Protein AF-A0A9C9U2C5-F1 (afdb_monomer)

Nearest PDB structures (foldseek):
  4v7h-assembly1_AC  TM=5.429E-01  e=2.931E-01  Thermomyces lanuginosus
  1ib8-assembly1_A  TM=3.829E-01  e=1.844E-01  Streptococcus pneumoniae
  5hok-assembly1_D-2  TM=5.158E-01  e=2.132E+00  Magnetospira sp. QH-2
  8hl5-assembly1_AS3P  TM=4.478E-01  e=1.532E+00  Sulfolobus acidocaldarius DSM 639
  7ae2-assembly1_B-2  TM=4.336E-01  e=1.342E+00  Aphanizomenon flos-aquae 2012/KM1/D3

Secondary structure (DSSP, 8-state):
---BPP--SS--HHHHHHHHHHHHHHHHHS---EEEEEEEGGGTEEEEEEE-THHHHH-HHHHHHHHHHHHHT--TTS-B--GGGEEEE-TT-TTGGG-

Sequence (99 aa):
MAKEIYVEKFLSDDMIVAGKQLMKRLEAIMPVTGSFWLYTSEAEAWRLYVVTPRVLSDGIRKVYDTILNALETSPQHEYILPLVCVYPTDDNNHYVSLL

Radius of gyration: 13.1 Å; Cα contacts (8 Å, |Δi|>4): 137; chains: 1; bounding box: 28×32×32 Å

pLDDT: mean 86.09, std 14.25, range [43.97, 97.94]

Foldseek 3Di:
DADADDFDLDCDPLNVQQLVLLVVLCVVPFDFPDWDWDQDVVVNGIAIETEHQCCVVVNPVVVLVVSVVSQVPDPPPGHRDDSVRYHYDYCPDPVNVVD

Structure (mmCIF, N/CA/C/O backbone):
data_AF-A0A9C9U2C5-F1
#
_entry.id   AF-A0A9C9U2C5-F1
#
loop_
_atom_site.group_PDB
_atom_site.id
_atom_site.type_symbol
_atom_site.label_atom_id
_atom_site.label_alt_id
_atom_site.label_comp_id
_atom_site.label_asym_id
_atom_site.label_entity_id
_atom_site.label_seq_id
_atom_site.pdbx_PDB_ins_code
_atom_site.Cartn_x
_atom_site.Cartn_y
_atom_site.Cartn_z
_atom_site.occupancy
_atom_site.B_iso_or_equiv
_atom_site.auth_seq_id
_atom_site.auth_comp_id
_atom_site.auth_asym_id
_atom_site.auth_atom_id
_atom_site.pdbx_PDB_model_num
ATOM 1 N N . MET A 1 1 ? 5.495 14.905 -19.680 1.00 44.09 1 MET A N 1
ATOM 2 C CA . MET A 1 1 ? 5.004 13.543 -19.981 1.00 44.09 1 MET A CA 1
ATOM 3 C C . MET A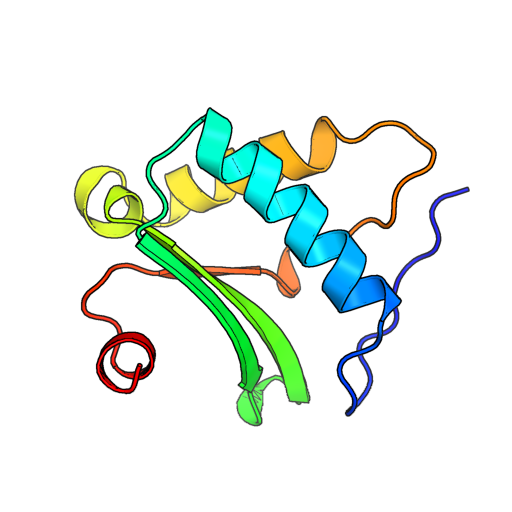 1 1 ? 5.421 12.670 -18.815 1.00 44.09 1 MET A C 1
ATOM 5 O O . MET A 1 1 ? 6.605 12.668 -18.502 1.00 44.09 1 MET A O 1
ATOM 9 N N . ALA A 1 2 ? 4.472 12.045 -18.119 1.00 43.97 2 ALA A N 1
ATOM 10 C CA . ALA A 1 2 ? 4.794 11.161 -17.003 1.00 43.97 2 ALA A CA 1
ATOM 11 C C . ALA A 1 2 ? 5.488 9.900 -17.533 1.00 43.97 2 ALA A C 1
ATOM 13 O O . ALA A 1 2 ? 5.098 9.371 -18.573 1.00 43.97 2 ALA A O 1
ATOM 14 N N . LYS A 1 3 ? 6.542 9.457 -16.848 1.00 49.22 3 LYS A N 1
ATOM 15 C CA . LYS A 1 3 ? 7.275 8.242 -17.199 1.00 49.22 3 LYS A CA 1
ATOM 16 C C . LYS A 1 3 ? 6.599 7.080 -16.469 1.00 49.22 3 LYS A C 1
ATOM 18 O O . LYS A 1 3 ? 6.681 7.009 -15.246 1.00 49.22 3 LYS A O 1
ATOM 23 N N . GLU A 1 4 ? 5.877 6.232 -17.199 1.00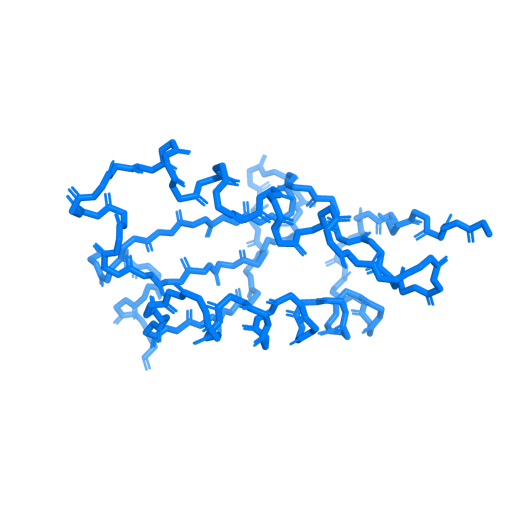 47.91 4 GLU A N 1
ATOM 24 C CA . GLU A 1 4 ? 5.319 4.996 -16.640 1.00 47.91 4 GLU A CA 1
ATOM 25 C C . GLU A 1 4 ? 6.463 4.080 -16.197 1.00 47.91 4 GLU A C 1
ATOM 27 O O . GLU A 1 4 ? 7.378 3.789 -16.971 1.00 47.91 4 GLU A O 1
ATOM 32 N N . ILE A 1 5 ? 6.428 3.650 -14.936 1.00 57.00 5 ILE A N 1
ATOM 33 C CA . ILE A 1 5 ? 7.410 2.714 -14.397 1.00 57.00 5 ILE A CA 1
ATOM 34 C C . ILE A 1 5 ? 6.954 1.292 -14.739 1.00 57.00 5 ILE A C 1
ATOM 36 O O . ILE A 1 5 ? 5.907 0.844 -14.272 1.00 57.00 5 ILE A O 1
ATOM 40 N N . TYR A 1 6 ? 7.756 0.581 -15.534 1.00 52.75 6 TYR A N 1
ATOM 41 C CA . TYR A 1 6 ? 7.596 -0.856 -15.754 1.00 52.75 6 TYR A CA 1
ATOM 42 C C . TYR A 1 6 ? 7.975 -1.619 -14.483 1.00 52.75 6 TYR A C 1
ATOM 44 O O . TYR A 1 6 ? 9.039 -1.401 -13.904 1.00 52.75 6 TYR A O 1
ATOM 52 N N . VAL A 1 7 ? 7.096 -2.519 -14.049 1.00 51.00 7 VAL A N 1
ATOM 53 C CA . VAL A 1 7 ? 7.360 -3.405 -12.915 1.00 51.00 7 VAL A CA 1
ATOM 54 C C . VAL A 1 7 ? 8.271 -4.537 -13.398 1.00 51.00 7 VAL A C 1
ATOM 56 O O . VAL A 1 7 ? 7.837 -5.416 -14.137 1.00 51.00 7 VAL A O 1
ATOM 59 N N . GLU A 1 8 ? 9.546 -4.492 -13.013 1.00 59.41 8 GLU A N 1
ATOM 60 C CA . GLU A 1 8 ? 10.539 -5.543 -13.276 1.00 59.41 8 GLU A CA 1
ATOM 61 C C . GLU A 1 8 ? 10.745 -6.437 -12.034 1.00 59.41 8 GLU A C 1
ATOM 63 O O . GLU A 1 8 ? 10.255 -6.146 -10.941 1.00 59.41 8 GLU A O 1
ATOM 68 N N . LYS A 1 9 ? 11.532 -7.521 -12.160 1.00 64.06 9 LYS A N 1
ATOM 69 C CA . LYS A 1 9 ? 11.965 -8.350 -11.008 1.00 64.06 9 LYS A CA 1
ATOM 70 C C . LYS A 1 9 ? 12.747 -7.558 -9.950 1.00 64.06 9 LYS A C 1
ATOM 72 O O . LYS A 1 9 ? 12.889 -8.019 -8.818 1.00 64.06 9 LYS A O 1
ATOM 77 N N . PHE A 1 10 ? 13.258 -6.383 -10.300 1.00 77.31 10 PHE A N 1
ATOM 78 C CA . PHE A 1 10 ? 14.089 -5.553 -9.440 1.00 77.31 10 PHE A CA 1
ATOM 79 C C . PHE A 1 10 ? 13.339 -4.290 -9.026 1.00 77.31 10 PHE A C 1
ATOM 81 O O . PHE A 1 10 ? 12.657 -3.662 -9.832 1.00 77.31 10 PHE A O 1
ATOM 88 N N . LEU A 1 11 ? 13.484 -3.918 -7.756 1.00 87.25 11 LEU A N 1
ATOM 89 C CA . LEU A 1 11 ? 12.973 -2.658 -7.240 1.00 87.25 11 LEU A CA 1
ATOM 90 C C . LEU A 1 11 ? 13.883 -1.530 -7.738 1.00 87.25 11 LEU A C 1
ATOM 92 O O . LEU A 1 11 ? 15.040 -1.456 -7.327 1.00 87.25 11 LEU A O 1
ATOM 96 N N . SER A 1 12 ? 13.381 -0.682 -8.634 1.00 87.88 12 SER A N 1
ATOM 97 C CA . SER A 1 12 ? 14.182 0.398 -9.217 1.00 87.88 12 SER A CA 1
ATOM 98 C C . SER A 1 12 ? 14.282 1.619 -8.298 1.00 87.88 12 SER A C 1
ATOM 100 O O . SER A 1 12 ? 13.411 1.867 -7.458 1.00 87.88 12 SER A O 1
ATOM 102 N N . ASP A 1 13 ? 15.322 2.431 -8.494 1.00 89.25 13 ASP A N 1
ATOM 103 C CA . ASP A 1 13 ? 15.490 3.695 -7.765 1.00 89.25 13 ASP A CA 1
ATOM 104 C C . ASP A 1 13 ? 14.307 4.649 -7.993 1.00 89.25 13 ASP A C 1
ATOM 106 O O . ASP A 1 13 ? 13.840 5.287 -7.049 1.00 89.25 13 ASP A O 1
ATOM 110 N N . ASP A 1 14 ? 13.762 4.683 -9.216 1.00 87.81 14 ASP A N 1
ATOM 111 C CA . ASP A 1 14 ? 12.570 5.467 -9.560 1.00 87.81 14 ASP A CA 1
ATOM 112 C C . ASP A 1 14 ? 11.359 5.039 -8.700 1.00 87.81 14 ASP A C 1
ATOM 114 O O . ASP A 1 14 ? 10.634 5.894 -8.186 1.00 87.81 14 ASP A O 1
ATOM 118 N N . MET A 1 15 ? 11.166 3.730 -8.461 1.00 89.25 15 MET A N 1
ATOM 119 C CA . MET A 1 15 ? 10.113 3.224 -7.564 1.00 89.25 15 MET A CA 1
ATOM 120 C C . MET A 1 15 ? 10.353 3.645 -6.117 1.00 89.25 15 MET A C 1
ATOM 122 O O . MET A 1 15 ? 9.423 4.077 -5.437 1.00 89.25 15 MET A O 1
ATOM 126 N N . ILE A 1 16 ? 11.596 3.552 -5.639 1.00 91.56 16 ILE A N 1
ATOM 127 C CA . ILE A 1 16 ? 11.956 3.946 -4.271 1.00 91.56 16 ILE A CA 1
ATOM 128 C C . ILE A 1 16 ? 11.694 5.442 -4.059 1.00 91.56 16 ILE A C 1
ATOM 130 O O . ILE A 1 16 ? 11.148 5.829 -3.022 1.00 91.56 16 ILE A O 1
ATOM 134 N N . VAL A 1 17 ? 12.057 6.285 -5.028 1.00 92.12 17 VAL A N 1
ATOM 135 C CA . VAL A 1 17 ? 11.809 7.732 -4.990 1.00 92.12 17 VAL A CA 1
ATOM 136 C C . VAL A 1 17 ? 10.308 8.026 -5.004 1.00 92.12 17 VAL A C 1
ATOM 138 O O . VAL A 1 17 ? 9.836 8.736 -4.113 1.00 92.12 17 VAL A O 1
ATOM 141 N N . ALA A 1 18 ? 9.553 7.422 -5.928 1.00 90.25 18 ALA A N 1
ATOM 142 C CA . ALA A 1 18 ? 8.102 7.592 -6.020 1.00 90.25 18 ALA A CA 1
ATOM 143 C C . ALA A 1 18 ? 7.387 7.153 -4.730 1.00 90.25 18 ALA A C 1
ATOM 145 O O . ALA A 1 18 ? 6.529 7.864 -4.205 1.00 90.25 18 ALA A O 1
ATOM 146 N N . GLY A 1 19 ? 7.790 6.011 -4.163 1.00 93.25 19 GLY A N 1
ATOM 147 C CA . GLY A 1 19 ? 7.269 5.511 -2.894 1.00 93.25 19 GLY A CA 1
ATOM 148 C C . GLY A 1 19 ? 7.534 6.477 -1.740 1.00 93.25 19 GLY A C 1
ATOM 149 O O . GLY A 1 19 ? 6.613 6.811 -1.000 1.00 93.25 19 GLY A O 1
ATOM 150 N N . LYS A 1 20 ? 8.758 7.011 -1.618 1.00 93.50 20 LYS A N 1
ATOM 151 C CA . LYS A 1 20 ? 9.094 8.020 -0.592 1.00 93.50 20 LYS A CA 1
ATOM 152 C C . LYS A 1 20 ? 8.257 9.293 -0.726 1.00 93.50 20 LYS A C 1
ATOM 154 O O . LYS A 1 20 ? 7.869 9.877 0.283 1.00 93.50 20 LYS A O 1
ATOM 159 N N . GLN A 1 21 ? 7.997 9.741 -1.952 1.00 92.38 21 GLN A N 1
ATOM 160 C CA . GLN A 1 21 ? 7.179 10.927 -2.215 1.00 92.38 21 GLN A CA 1
ATOM 161 C C . GLN A 1 21 ? 5.717 10.698 -1.827 1.00 92.38 21 GLN 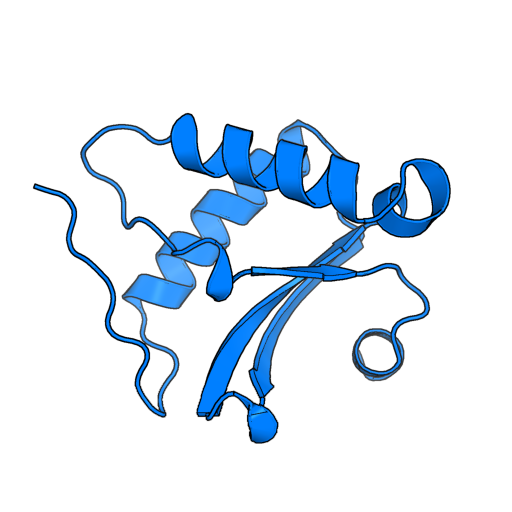A C 1
ATOM 163 O O . GLN A 1 21 ? 5.137 11.533 -1.131 1.00 92.38 21 GLN A O 1
ATOM 168 N N . LEU A 1 22 ? 5.149 9.547 -2.202 1.00 93.44 22 LEU A N 1
ATOM 169 C CA . LEU A 1 22 ? 3.810 9.145 -1.779 1.00 93.44 22 LEU A CA 1
ATOM 170 C C . LEU A 1 22 ? 3.713 9.070 -0.249 1.00 93.44 22 LEU A C 1
ATOM 172 O O . LEU A 1 22 ? 2.806 9.666 0.327 1.00 93.44 22 LEU A O 1
ATOM 176 N N . MET A 1 23 ? 4.667 8.409 0.416 1.00 95.44 23 MET A N 1
ATOM 177 C CA . MET A 1 23 ? 4.651 8.254 1.874 1.00 95.44 23 MET A CA 1
ATOM 178 C C . MET A 1 23 ? 4.631 9.593 2.607 1.00 95.44 23 MET A C 1
ATOM 180 O O . MET A 1 23 ? 3.786 9.783 3.475 1.00 95.44 23 MET A O 1
ATOM 184 N N . LYS A 1 24 ? 5.450 10.567 2.184 1.00 94.12 24 LYS A N 1
ATOM 185 C CA . LYS A 1 24 ? 5.436 11.920 2.767 1.00 94.12 24 LYS A CA 1
ATOM 186 C C . LYS A 1 24 ? 4.063 12.592 2.704 1.00 94.12 24 LYS A C 1
ATOM 188 O O . LYS A 1 24 ? 3.707 13.345 3.605 1.00 94.12 24 LYS A O 1
ATOM 193 N N . ARG A 1 25 ? 3.294 12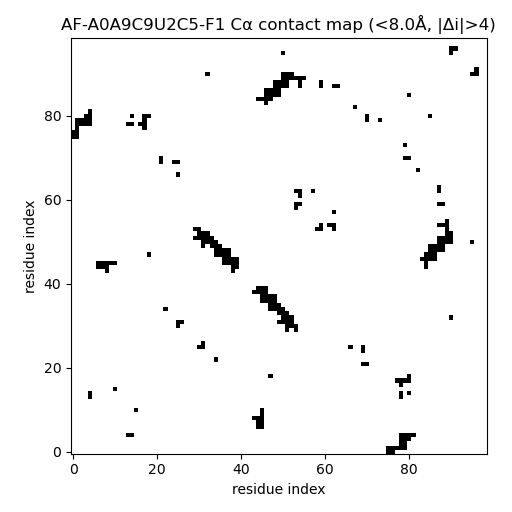.360 1.635 1.00 93.12 25 ARG A N 1
ATOM 194 C CA . ARG A 1 25 ? 1.935 12.911 1.503 1.00 93.12 25 ARG A CA 1
ATOM 195 C C . ARG A 1 25 ? 0.950 12.181 2.393 1.00 93.12 25 ARG A C 1
ATOM 197 O O . ARG A 1 25 ? 0.132 12.826 3.036 1.00 93.12 25 ARG A O 1
ATOM 204 N N . LEU A 1 26 ? 1.034 10.854 2.424 1.00 95.38 26 LEU A N 1
ATOM 205 C CA . LEU A 1 26 ? 0.157 10.022 3.239 1.00 95.38 26 LEU A CA 1
ATOM 206 C C . LEU A 1 26 ? 0.342 10.311 4.730 1.00 95.38 26 LEU A C 1
ATOM 208 O O . LEU A 1 26 ? -0.645 10.532 5.422 1.00 95.38 26 LEU A O 1
ATOM 212 N N . GLU A 1 27 ? 1.585 10.414 5.198 1.00 96.38 27 GLU A N 1
ATOM 213 C CA . GLU A 1 27 ? 1.924 10.759 6.586 1.00 96.38 27 GLU A CA 1
ATOM 214 C C . GLU A 1 27 ? 1.382 12.134 7.011 1.00 96.38 27 GLU A C 1
ATOM 216 O O . GLU A 1 27 ? 1.094 12.350 8.187 1.00 96.38 27 GLU A O 1
ATOM 221 N N . ALA A 1 28 ? 1.195 13.062 6.067 1.00 95.81 28 ALA A N 1
ATOM 222 C CA . ALA A 1 28 ? 0.624 14.377 6.347 1.00 95.81 28 ALA A CA 1
ATOM 223 C C . ALA A 1 28 ? -0.908 14.361 6.527 1.00 95.81 28 ALA A C 1
ATOM 225 O O . ALA A 1 28 ? -1.458 15.304 7.095 1.00 95.81 28 ALA A O 1
ATOM 226 N N . ILE A 1 29 ? -1.606 13.328 6.038 1.00 95.75 29 ILE A N 1
ATOM 227 C CA . ILE A 1 29 ? -3.081 13.281 5.997 1.00 95.75 29 ILE A CA 1
ATOM 228 C C . ILE A 1 29 ? -3.685 12.106 6.774 1.00 95.75 29 ILE A C 1
ATOM 230 O O . ILE A 1 29 ? -4.871 12.130 7.110 1.00 95.75 29 ILE A O 1
ATOM 234 N N . MET A 1 30 ? -2.900 11.075 7.080 1.00 95.94 30 MET A N 1
ATOM 235 C CA . MET A 1 30 ? -3.344 9.919 7.849 1.00 95.94 30 MET A CA 1
ATOM 236 C C . MET A 1 30 ? -2.194 9.302 8.657 1.00 95.94 30 MET A C 1
ATOM 238 O O . MET A 1 30 ? -1.039 9.390 8.247 1.00 95.94 30 MET A O 1
ATOM 242 N N . PRO A 1 31 ? -2.485 8.653 9.801 1.00 97.06 31 PRO A N 1
ATOM 243 C CA . PRO A 1 31 ? -1.459 7.951 10.557 1.00 97.06 31 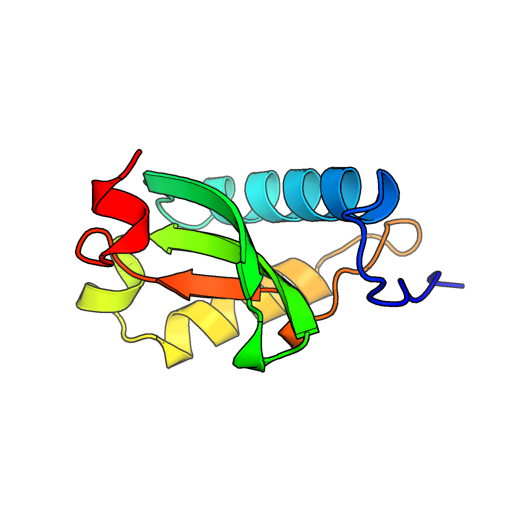PRO A CA 1
ATOM 244 C C . PRO A 1 31 ? -0.917 6.783 9.734 1.00 97.06 31 PRO A C 1
ATOM 246 O O . PRO A 1 31 ? -1.683 5.939 9.272 1.00 97.06 31 PRO A O 1
ATOM 249 N N . VAL A 1 32 ? 0.399 6.724 9.591 1.00 97.19 32 VAL A N 1
ATOM 250 C CA . VAL A 1 32 ? 1.127 5.596 9.011 1.00 97.19 32 VAL A CA 1
ATOM 251 C C . VAL A 1 32 ? 2.039 5.050 10.101 1.00 97.19 32 VAL A C 1
ATOM 253 O O . VAL A 1 32 ? 2.769 5.808 10.734 1.00 97.19 32 VAL A O 1
ATOM 256 N N . THR A 1 33 ? 1.983 3.746 10.333 1.00 96.00 33 THR A N 1
ATOM 257 C CA . THR A 1 33 ? 2.791 3.052 11.347 1.00 96.00 33 THR A CA 1
ATOM 258 C C . THR A 1 33 ? 4.021 2.381 10.746 1.00 96.00 33 THR A C 1
ATOM 260 O O . THR A 1 33 ? 4.997 2.139 11.450 1.00 96.00 33 THR A O 1
ATOM 263 N N . GLY A 1 34 ? 4.019 2.142 9.435 1.00 95.12 34 GLY A N 1
ATOM 264 C CA . GLY A 1 34 ? 5.163 1.612 8.709 1.00 95.12 34 GLY A CA 1
ATOM 265 C C . GLY A 1 34 ? 4.958 1.634 7.200 1.00 95.12 34 GLY A C 1
ATOM 266 O O . GLY A 1 34 ? 3.841 1.757 6.696 1.00 95.12 34 GLY A O 1
ATOM 267 N N . SER A 1 35 ? 6.056 1.501 6.461 1.00 96.31 35 SER A N 1
ATOM 268 C CA . SER A 1 35 ? 6.013 1.234 5.026 1.00 96.31 35 SER A CA 1
ATOM 269 C C . SER A 1 35 ? 7.241 0.455 4.581 1.00 96.31 35 SER A C 1
ATOM 271 O O . SER A 1 35 ? 8.335 0.643 5.115 1.00 96.31 35 SER A O 1
ATOM 273 N N . PHE A 1 36 ? 7.059 -0.441 3.617 1.00 95.56 36 PHE A N 1
ATOM 274 C CA . PHE A 1 36 ? 8.144 -1.252 3.073 1.00 95.56 36 PHE A CA 1
ATOM 275 C C . PHE A 1 36 ? 7.794 -1.764 1.680 1.00 95.56 36 PHE A C 1
ATOM 277 O O . PHE A 1 36 ? 6.628 -1.911 1.322 1.00 95.56 36 PHE A O 1
ATOM 284 N N . TRP A 1 37 ? 8.822 -2.050 0.889 1.00 95.06 37 TRP A N 1
ATOM 285 C CA . TRP A 1 37 ? 8.663 -2.739 -0.384 1.00 95.06 37 TRP A CA 1
ATOM 286 C C . TRP A 1 37 ? 8.753 -4.244 -0.169 1.00 95.06 37 TRP A C 1
ATOM 288 O O . TRP A 1 37 ? 9.684 -4.721 0.476 1.00 95.06 37 TRP A O 1
ATOM 298 N N . LEU A 1 38 ? 7.815 -4.990 -0.743 1.00 92.94 38 LEU A N 1
ATOM 299 C CA . LEU A 1 38 ? 7.821 -6.447 -0.724 1.00 92.94 38 LEU A CA 1
ATOM 300 C C . LEU A 1 38 ? 7.609 -6.984 -2.136 1.00 92.94 38 LEU A C 1
ATOM 302 O O . LEU A 1 38 ? 6.678 -6.578 -2.836 1.00 92.94 38 LEU A O 1
ATOM 306 N N . TYR A 1 39 ? 8.473 -7.910 -2.546 1.00 90.94 39 TYR A N 1
ATOM 307 C CA . TYR A 1 39 ? 8.266 -8.673 -3.766 1.00 90.94 39 TYR A CA 1
ATOM 308 C C . TYR A 1 39 ? 7.260 -9.787 -3.492 1.00 90.94 39 TYR A C 1
ATOM 310 O O . TYR A 1 39 ? 7.489 -10.644 -2.638 1.00 90.94 39 TYR A O 1
ATOM 318 N N . THR A 1 40 ? 6.150 -9.777 -4.222 1.00 84.12 40 THR A N 1
ATOM 319 C CA . THR A 1 40 ? 5.112 -10.806 -4.115 1.00 84.12 40 THR A CA 1
ATOM 320 C C . THR A 1 40 ? 5.211 -11.734 -5.319 1.00 84.12 40 THR A C 1
ATOM 322 O O . THR A 1 40 ? 5.012 -11.301 -6.453 1.00 84.12 40 THR A O 1
ATOM 325 N N . SER A 1 41 ? 5.541 -13.009 -5.086 1.00 82.75 41 SER A N 1
ATOM 326 C CA . SER A 1 41 ? 5.714 -13.998 -6.161 1.00 82.75 41 SER A CA 1
ATOM 327 C C . SER A 1 41 ? 4.417 -14.264 -6.922 1.00 82.75 41 SER A C 1
ATOM 329 O O . SER A 1 41 ? 4.456 -14.478 -8.125 1.00 82.75 41 SER A O 1
ATOM 331 N N . GLU A 1 42 ? 3.269 -14.190 -6.247 1.00 82.00 42 GLU A N 1
ATOM 332 C CA . GLU A 1 42 ? 1.942 -14.375 -6.851 1.00 82.00 42 GLU A CA 1
ATOM 333 C C . GLU A 1 42 ? 1.621 -13.325 -7.920 1.00 82.00 42 GLU A C 1
ATOM 335 O O . GLU A 1 42 ? 0.966 -13.633 -8.912 1.00 82.00 42 GLU A O 1
ATOM 340 N N . ALA A 1 43 ? 2.079 -12.085 -7.725 1.00 80.06 43 ALA A N 1
ATOM 341 C CA . ALA A 1 43 ? 1.876 -10.993 -8.674 1.00 80.06 43 ALA A CA 1
ATOM 342 C C . ALA A 1 43 ? 3.113 -10.721 -9.545 1.00 80.06 43 ALA A C 1
ATOM 344 O O . ALA A 1 43 ? 3.091 -9.785 -10.339 1.00 80.06 43 ALA A O 1
ATOM 345 N N . GLU A 1 44 ? 4.192 -11.484 -9.338 1.00 85.44 44 GLU A N 1
ATOM 346 C CA . GLU A 1 44 ? 5.530 -11.264 -9.899 1.00 85.44 44 GLU A CA 1
ATOM 347 C C . GLU A 1 44 ? 6.009 -9.801 -9.819 1.00 85.44 44 GLU A C 1
ATOM 349 O O . GLU A 1 44 ? 6.756 -9.323 -10.671 1.00 85.44 44 GLU A O 1
ATOM 354 N N . ALA A 1 45 ? 5.596 -9.088 -8.768 1.00 86.69 45 ALA A N 1
ATOM 355 C CA . ALA A 1 45 ? 5.691 -7.636 -8.688 1.00 86.69 45 ALA A CA 1
ATOM 356 C C . ALA A 1 45 ? 6.117 -7.149 -7.301 1.00 86.69 45 ALA A C 1
ATOM 358 O O . ALA A 1 45 ? 5.720 -7.701 -6.267 1.00 86.69 45 ALA A O 1
ATOM 359 N N . TRP A 1 46 ? 6.872 -6.049 -7.294 1.00 92.00 46 TRP A N 1
ATOM 360 C CA . TRP A 1 46 ? 7.145 -5.254 -6.100 1.00 92.00 46 TRP A CA 1
ATOM 361 C C . TRP A 1 46 ? 5.929 -4.409 -5.724 1.00 92.00 46 TRP A C 1
ATOM 363 O O . TRP A 1 46 ? 5.391 -3.674 -6.554 1.00 92.00 46 TRP A O 1
ATOM 373 N N . ARG A 1 47 ? 5.525 -4.482 -4.454 1.00 93.25 47 ARG A N 1
ATOM 374 C CA . ARG A 1 47 ? 4.453 -3.663 -3.884 1.00 93.25 47 ARG A CA 1
ATOM 375 C C . ARG A 1 47 ? 4.953 -2.863 -2.694 1.00 93.25 47 ARG A C 1
ATOM 377 O O . ARG A 1 47 ? 5.675 -3.386 -1.849 1.00 93.25 47 ARG A O 1
ATOM 384 N N . LEU A 1 48 ? 4.540 -1.606 -2.628 1.00 95.50 48 LEU A N 1
ATOM 385 C CA . LEU A 1 48 ? 4.715 -0.739 -1.480 1.00 95.50 48 LEU A CA 1
ATOM 386 C C . LEU A 1 48 ? 3.592 -1.021 -0.489 1.00 95.50 48 LEU A C 1
ATOM 388 O O . LEU A 1 48 ? 2.438 -0.661 -0.725 1.00 95.50 48 LEU A O 1
ATOM 392 N N . TYR A 1 49 ? 3.939 -1.657 0.619 1.00 96.56 49 TYR A N 1
ATOM 393 C CA . TYR A 1 49 ? 3.040 -1.848 1.741 1.00 96.56 49 TYR A CA 1
ATOM 394 C C . TYR A 1 49 ? 2.946 -0.547 2.530 1.00 96.56 49 TYR A C 1
ATOM 396 O O . TYR A 1 49 ? 3.966 0.034 2.905 1.00 96.56 49 TYR A O 1
ATOM 404 N N . VAL A 1 50 ? 1.717 -0.099 2.775 1.00 97.75 50 VAL A N 1
ATOM 405 C CA . VAL A 1 50 ? 1.403 1.080 3.589 1.00 97.75 50 VAL A CA 1
ATOM 406 C C . VAL A 1 50 ? 0.656 0.596 4.820 1.00 97.75 50 VAL A C 1
ATOM 408 O O . VAL A 1 50 ? -0.507 0.203 4.724 1.00 97.75 50 VAL A O 1
ATOM 411 N N . VAL A 1 51 ? 1.326 0.597 5.968 1.00 97.75 51 VAL A N 1
ATOM 412 C CA . VAL A 1 51 ? 0.748 0.123 7.226 1.00 97.75 51 VAL A CA 1
ATOM 413 C C . VAL A 1 51 ? 0.060 1.289 7.918 1.00 97.75 51 VAL A C 1
ATOM 415 O O . VAL A 1 51 ? 0.669 2.333 8.167 1.00 97.75 51 VAL A O 1
ATOM 418 N N . THR A 1 52 ? -1.235 1.142 8.178 1.00 97.94 52 THR A N 1
ATOM 419 C CA . THR A 1 52 ? -2.036 2.175 8.827 1.00 97.94 52 THR A CA 1
ATOM 420 C C . THR A 1 52 ? -3.189 1.570 9.628 1.00 97.94 52 THR A C 1
ATOM 422 O O . THR A 1 52 ? -3.925 0.721 9.111 1.00 97.94 52 THR A O 1
ATOM 425 N N . PRO A 1 53 ? -3.460 2.071 10.849 1.00 97.25 53 PRO A N 1
ATOM 426 C CA . PRO A 1 53 ? -4.613 1.631 11.634 1.00 97.25 53 PRO A CA 1
ATOM 427 C C . PRO A 1 53 ? -5.952 1.998 10.968 1.00 97.25 53 PRO A C 1
ATOM 429 O O . PRO A 1 53 ? -6.994 1.438 11.311 1.00 97.25 53 PRO A O 1
ATOM 432 N N . ARG A 1 54 ? -5.937 2.902 9.972 1.00 97.25 54 ARG A N 1
ATOM 433 C CA . ARG A 1 54 ? -7.114 3.304 9.184 1.00 97.25 54 ARG A CA 1
ATOM 434 C C . ARG A 1 54 ? -7.775 2.130 8.468 1.00 97.25 54 ARG A C 1
ATOM 436 O O . ARG A 1 54 ? -8.981 2.170 8.240 1.00 97.25 54 ARG A O 1
ATOM 443 N N . VAL A 1 55 ? -7.020 1.083 8.120 1.00 97.31 55 VAL A N 1
ATOM 444 C CA . VAL A 1 55 ? -7.595 -0.109 7.477 1.00 97.31 55 VAL A CA 1
ATOM 445 C C . VAL A 1 55 ? -8.607 -0.792 8.403 1.00 97.31 55 VAL A C 1
ATOM 447 O O . VAL A 1 55 ? -9.672 -1.186 7.929 1.00 97.31 55 VAL A O 1
ATOM 450 N N . LEU A 1 56 ? -8.334 -0.853 9.712 1.00 96.50 56 LEU A N 1
ATOM 451 C CA . LEU A 1 56 ? -9.250 -1.426 10.706 1.00 96.50 56 LEU A CA 1
ATOM 452 C C . LEU A 1 56 ? -10.419 -0.49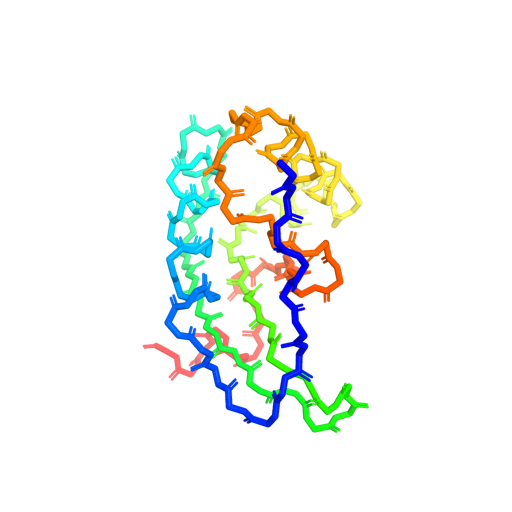3 11.035 1.00 96.50 56 LEU A C 1
ATOM 454 O O . LEU A 1 56 ? -11.538 -0.967 11.210 1.00 96.50 56 LEU A O 1
ATOM 458 N N . SER A 1 57 ? -10.174 0.818 11.139 1.00 96.50 57 SER A N 1
ATOM 459 C CA . SER A 1 57 ? -11.205 1.775 11.565 1.00 96.50 57 SER A CA 1
ATOM 460 C C . SER A 1 57 ? -12.173 2.162 10.446 1.00 96.50 57 SER A C 1
ATOM 462 O O . SER A 1 57 ? -13.382 2.236 10.658 1.00 96.50 57 SER A O 1
ATOM 464 N N . ASP A 1 58 ? -11.642 2.416 9.249 1.00 96.12 58 ASP A N 1
ATOM 465 C CA . ASP A 1 58 ? -12.370 3.052 8.149 1.00 96.12 58 ASP A CA 1
ATOM 466 C C . ASP A 1 58 ? -12.700 2.044 7.035 1.00 96.12 58 ASP A C 1
ATOM 468 O O . ASP A 1 58 ? -13.596 2.283 6.216 1.00 96.12 58 ASP A O 1
ATOM 472 N N . GLY A 1 59 ? -12.005 0.903 7.031 1.00 96.56 59 GLY A N 1
ATOM 473 C CA . GLY A 1 59 ? -12.087 -0.134 6.014 1.00 96.56 59 GLY A CA 1
ATOM 474 C C . GLY A 1 59 ? -11.156 0.128 4.829 1.00 96.56 59 GLY A C 1
ATOM 475 O O . GLY A 1 59 ? -10.949 1.265 4.397 1.00 96.56 59 GLY A O 1
ATOM 476 N N . ILE A 1 60 ? -10.635 -0.955 4.246 1.00 95.50 60 ILE A N 1
ATOM 477 C CA . ILE A 1 60 ? -9.589 -0.906 3.211 1.00 95.50 60 ILE A CA 1
ATOM 478 C C . ILE A 1 60 ? -9.959 -0.059 1.983 1.00 95.50 60 ILE A C 1
ATOM 480 O O . ILE A 1 60 ? -9.105 0.622 1.423 1.00 95.50 60 ILE A O 1
ATOM 484 N N . ARG A 1 61 ? -11.242 -0.024 1.593 1.00 96.56 61 ARG A N 1
ATOM 485 C CA . ARG A 1 61 ? -11.715 0.778 0.454 1.00 96.56 61 ARG A CA 1
ATOM 486 C C . ARG A 1 61 ? -11.481 2.277 0.661 1.00 96.56 61 ARG A C 1
ATOM 488 O O . ARG A 1 61 ? -10.953 2.926 -0.232 1.00 96.56 61 ARG A O 1
ATOM 495 N N . LYS A 1 62 ? -11.818 2.816 1.838 1.00 96.94 62 LYS A N 1
ATOM 496 C CA . LYS A 1 62 ? -11.618 4.246 2.134 1.00 96.94 62 LYS A CA 1
ATOM 497 C C . LYS A 1 62 ? -10.137 4.615 2.181 1.00 96.94 62 LYS A C 1
ATOM 499 O O . LYS A 1 62 ? -9.760 5.731 1.823 1.00 96.94 62 LYS A O 1
ATOM 504 N N . VAL A 1 63 ? -9.291 3.677 2.606 1.00 97.31 63 VAL A N 1
ATOM 505 C CA . VAL A 1 63 ? -7.837 3.865 2.587 1.00 97.31 63 VAL A CA 1
ATOM 506 C C . VAL A 1 63 ? -7.326 3.918 1.149 1.00 97.31 63 VAL A C 1
ATOM 508 O O . VAL A 1 63 ? -6.559 4.816 0.818 1.00 97.31 63 VAL A O 1
ATOM 511 N N . TYR A 1 64 ? -7.807 3.035 0.270 1.00 96.69 64 TYR A N 1
ATOM 512 C CA . TYR A 1 64 ? -7.502 3.113 -1.159 1.00 96.69 64 TYR A CA 1
ATOM 513 C C . TYR A 1 64 ? -7.951 4.434 -1.791 1.00 96.69 64 TYR A C 1
ATOM 515 O O . TYR A 1 64 ? -7.155 5.047 -2.496 1.00 96.69 64 TYR A O 1
ATOM 523 N N . ASP A 1 65 ? -9.166 4.909 -1.497 1.00 96.00 65 ASP A N 1
ATOM 524 C CA . ASP A 1 65 ? -9.650 6.209 -1.986 1.00 96.00 65 ASP A CA 1
ATOM 525 C C . ASP A 1 65 ? -8.724 7.354 -1.522 1.00 96.00 65 ASP A C 1
ATOM 527 O O . ASP A 1 65 ? -8.382 8.254 -2.288 1.00 96.00 65 ASP A O 1
ATOM 531 N N . THR A 1 66 ? -8.248 7.293 -0.274 1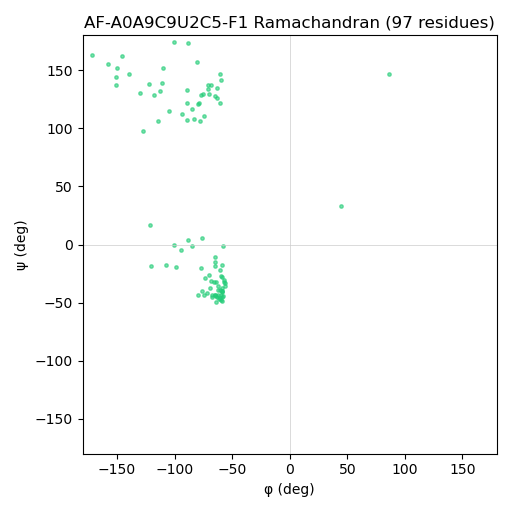.00 95.50 66 THR A N 1
ATOM 532 C CA . THR A 1 66 ? -7.291 8.267 0.282 1.00 95.50 66 THR A CA 1
ATOM 533 C C . THR A 1 66 ? -5.949 8.234 -0.454 1.00 95.50 66 THR A C 1
ATOM 535 O O . THR A 1 66 ? -5.399 9.283 -0.793 1.00 95.50 66 THR A O 1
ATOM 538 N N . ILE A 1 67 ? -5.430 7.036 -0.735 1.00 95.25 67 ILE A N 1
ATOM 539 C CA . ILE A 1 67 ? -4.178 6.844 -1.477 1.00 95.25 67 ILE A CA 1
ATOM 540 C C . ILE A 1 67 ? -4.313 7.351 -2.912 1.00 95.25 67 ILE A C 1
ATOM 542 O O . ILE A 1 67 ? -3.418 8.041 -3.397 1.00 95.25 67 ILE A O 1
ATOM 546 N N . LEU A 1 68 ? -5.430 7.050 -3.576 1.00 93.56 68 LEU A N 1
ATOM 547 C CA . LEU A 1 68 ? -5.699 7.505 -4.935 1.00 93.56 68 LEU A CA 1
ATOM 548 C C . LEU A 1 68 ? -5.703 9.037 -5.007 1.00 93.56 68 LEU A C 1
ATOM 550 O O . LEU A 1 68 ? -4.980 9.609 -5.817 1.00 93.56 68 LEU A O 1
ATOM 554 N N . ASN A 1 69 ? -6.403 9.703 -4.087 1.00 92.38 69 ASN A N 1
ATOM 555 C CA . ASN A 1 69 ? -6.401 11.166 -4.005 1.00 92.38 69 ASN A CA 1
ATOM 556 C C . ASN A 1 69 ? -4.980 11.736 -3.798 1.00 92.38 69 ASN A C 1
ATOM 558 O O . ASN A 1 69 ? -4.609 12.744 -4.406 1.00 92.38 69 ASN A O 1
ATOM 562 N N . ALA A 1 70 ? -4.150 11.091 -2.970 1.00 91.69 70 ALA A N 1
ATOM 563 C CA . ALA A 1 70 ? -2.765 11.515 -2.737 1.00 91.69 70 ALA A CA 1
ATOM 564 C C . ALA A 1 70 ? -1.851 11.328 -3.968 1.00 91.69 70 ALA A C 1
ATOM 566 O O . ALA A 1 70 ? -0.907 12.105 -4.165 1.00 91.69 70 ALA A O 1
ATOM 567 N N . LEU A 1 71 ? -2.131 10.317 -4.797 1.00 88.62 71 LEU A N 1
ATOM 568 C CA . LEU A 1 71 ? -1.465 10.092 -6.082 1.00 88.62 71 LEU A CA 1
ATOM 569 C C . LEU A 1 71 ? -1.893 11.132 -7.128 1.00 88.62 71 LEU A C 1
ATOM 571 O O . LEU A 1 71 ? -1.044 11.662 -7.840 1.00 88.62 71 LEU A O 1
ATOM 575 N N . GLU A 1 72 ? -3.179 11.481 -7.186 1.00 85.75 72 GLU A N 1
ATOM 576 C CA . GLU A 1 72 ? -3.715 12.466 -8.140 1.00 85.75 72 GLU A CA 1
ATOM 577 C C . GLU A 1 72 ? -3.283 13.906 -7.834 1.00 85.75 72 GLU A C 1
ATOM 579 O O . GLU A 1 72 ? -3.142 14.725 -8.740 1.00 85.75 72 GLU A O 1
ATOM 584 N N . THR A 1 73 ? -2.987 14.213 -6.569 1.00 80.50 73 THR A N 1
ATOM 585 C CA . THR A 1 73 ? -2.509 15.542 -6.140 1.00 80.50 73 THR A CA 1
ATOM 586 C C . THR A 1 73 ? -1.026 15.785 -6.502 1.00 80.50 73 THR A C 1
ATOM 588 O O . THR A 1 73 ? -0.438 16.799 -6.125 1.00 80.50 73 THR A O 1
ATOM 591 N N . SER A 1 74 ? -0.380 14.866 -7.232 1.00 66.94 74 SER A N 1
ATOM 592 C CA . SER A 1 74 ? 1.036 14.982 -7.593 1.00 66.94 74 SER A CA 1
ATOM 593 C C . SER A 1 74 ? 1.291 16.080 -8.640 1.00 66.94 74 SER A C 1
ATOM 595 O O . SER A 1 74 ? 0.613 16.115 -9.669 1.00 66.94 74 SER A O 1
ATOM 597 N N . PRO A 1 75 ? 2.300 16.955 -8.459 1.00 65.00 75 PRO A N 1
ATOM 598 C CA . PRO A 1 75 ? 2.717 17.890 -9.500 1.00 65.00 75 PRO A CA 1
ATOM 599 C C . PRO A 1 75 ? 3.188 17.153 -10.769 1.00 65.00 75 PRO A C 1
ATOM 601 O O . PRO A 1 75 ? 3.796 16.087 -10.704 1.00 65.00 75 PRO A O 1
ATOM 604 N N . GLN A 1 76 ? 2.939 17.760 -11.938 1.00 56.44 76 GLN A N 1
ATOM 605 C CA . GLN A 1 76 ? 3.065 17.186 -13.298 1.00 56.44 76 GLN A CA 1
ATOM 606 C C . GLN A 1 76 ? 4.457 16.634 -13.704 1.00 56.44 76 GLN A C 1
ATOM 608 O O . GLN A 1 76 ? 4.610 16.148 -14.826 1.00 56.44 76 GLN A O 1
ATOM 613 N N . HIS A 1 77 ? 5.470 16.713 -12.836 1.00 52.25 77 HIS A N 1
ATOM 614 C CA . HIS A 1 77 ? 6.871 16.355 -13.112 1.00 52.25 77 HIS A CA 1
ATOM 615 C C . HIS A 1 77 ? 7.427 15.260 -12.187 1.00 52.25 77 HIS A C 1
ATOM 617 O O . HIS A 1 77 ? 8.641 15.095 -12.089 1.00 52.25 77 HIS A O 1
ATOM 623 N N . GLU A 1 78 ? 6.563 14.517 -11.503 1.00 63.44 78 GLU A N 1
ATOM 624 C CA . GLU A 1 78 ? 6.971 13.512 -10.522 1.00 63.44 78 GLU A CA 1
ATOM 625 C C . GLU A 1 78 ? 6.701 12.091 -11.025 1.00 63.44 78 GLU A C 1
ATOM 627 O O . GLU A 1 78 ? 5.813 11.863 -11.850 1.00 63.44 78 GLU A O 1
ATOM 632 N N . TYR A 1 79 ? 7.503 11.135 -10.559 1.00 63.66 79 TYR A N 1
ATOM 633 C CA . TYR A 1 79 ? 7.316 9.722 -10.861 1.00 63.66 79 TYR A CA 1
ATOM 634 C C . TYR A 1 79 ? 5.948 9.265 -10.345 1.00 63.66 79 TYR A C 1
ATOM 636 O O . TYR A 1 79 ? 5.655 9.387 -9.156 1.00 63.66 79 TYR A O 1
ATOM 644 N N . ILE A 1 80 ? 5.104 8.745 -11.238 1.00 69.56 80 ILE A N 1
ATOM 645 C CA . ILE A 1 80 ? 3.766 8.277 -10.875 1.00 69.56 80 ILE A CA 1
ATOM 646 C C . ILE A 1 80 ? 3.857 6.787 -10.573 1.00 69.56 80 ILE A C 1
ATOM 648 O O . ILE A 1 80 ? 4.102 5.979 -11.469 1.00 69.56 80 ILE A O 1
ATOM 652 N N . LEU A 1 81 ? 3.658 6.428 -9.305 1.00 82.88 81 LEU A N 1
ATOM 653 C CA . LEU A 1 81 ? 3.534 5.035 -8.902 1.00 82.88 81 LEU A CA 1
ATOM 654 C C . LEU A 1 81 ? 2.111 4.541 -9.223 1.00 82.88 81 LEU A C 1
ATOM 656 O O . LEU A 1 81 ? 1.151 5.122 -8.711 1.00 82.88 81 LEU A O 1
ATOM 660 N N . PRO A 1 82 ?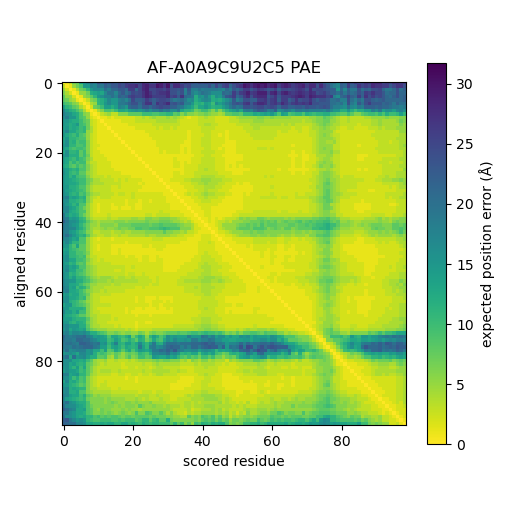 1.938 3.482 -10.037 1.00 85.12 82 PRO A N 1
ATOM 661 C CA . PRO A 1 82 ? 0.620 2.915 -10.294 1.00 85.12 82 PRO A CA 1
ATOM 662 C C . PRO A 1 82 ? -0.039 2.427 -9.000 1.00 85.12 82 PRO A C 1
ATOM 664 O O . PRO A 1 82 ? 0.622 1.807 -8.166 1.00 85.12 82 PRO A O 1
ATOM 667 N N . LEU A 1 83 ? -1.354 2.622 -8.856 1.00 87.88 83 LEU A N 1
ATOM 668 C CA . LEU A 1 83 ? -2.084 2.186 -7.655 1.00 87.88 83 LEU A CA 1
ATOM 669 C C . LEU A 1 83 ? -1.941 0.678 -7.392 1.00 87.88 83 LEU A C 1
ATOM 671 O O . LEU A 1 83 ? -1.887 0.257 -6.242 1.00 87.88 83 LEU A O 1
ATOM 675 N N . VAL A 1 84 ? -1.826 -0.136 -8.447 1.00 87.38 84 VAL A N 1
ATOM 676 C CA . VAL A 1 84 ? -1.617 -1.593 -8.346 1.00 87.38 84 VAL A CA 1
ATOM 677 C C . VAL A 1 84 ? -0.316 -1.969 -7.621 1.00 87.38 84 VAL A C 1
ATOM 679 O O . VAL A 1 84 ? -0.203 -3.067 -7.075 1.00 87.38 84 VAL A O 1
ATOM 682 N N . CYS A 1 85 ? 0.652 -1.052 -7.570 1.00 89.19 85 CYS A N 1
ATOM 683 C CA . CYS A 1 85 ? 1.900 -1.226 -6.838 1.00 89.19 85 CYS A CA 1
ATOM 684 C C . CYS A 1 85 ? 1.776 -0.839 -5.358 1.00 89.19 85 CYS A C 1
ATOM 686 O O . CYS A 1 85 ? 2.761 -0.958 -4.639 1.00 89.19 85 CYS A O 1
ATOM 688 N N . VAL A 1 86 ? 0.618 -0.368 -4.884 1.00 94.25 86 VAL A N 1
ATOM 689 C CA . VAL A 1 86 ? 0.409 0.059 -3.494 1.00 94.25 86 VAL A CA 1
ATOM 690 C C . VAL A 1 86 ? -0.553 -0.892 -2.788 1.00 94.25 86 VAL A C 1
ATOM 692 O O . VAL A 1 86 ? -1.631 -1.213 -3.291 1.00 94.25 86 VAL A O 1
ATOM 695 N N . TYR A 1 87 ? -0.166 -1.330 -1.594 1.00 95.38 87 TYR A N 1
ATOM 696 C CA . TYR A 1 87 ? -0.932 -2.265 -0.782 1.00 95.38 87 TYR A CA 1
ATOM 697 C C . TYR A 1 87 ? -1.143 -1.706 0.636 1.00 95.38 87 TYR A C 1
ATOM 699 O O . TYR A 1 87 ? -0.249 -1.805 1.478 1.00 95.38 87 TYR A O 1
ATOM 707 N N . PRO A 1 88 ? -2.300 -1.088 0.931 1.00 96.88 88 PRO A N 1
ATOM 708 C CA . PRO A 1 88 ? -2.639 -0.683 2.283 1.00 96.88 88 PRO A CA 1
ATOM 709 C C . PRO A 1 88 ? -2.954 -1.903 3.147 1.00 96.88 88 PRO A C 1
ATOM 711 O O . PRO A 1 88 ? -3.672 -2.811 2.731 1.00 96.88 88 PRO A O 1
ATOM 714 N N . THR A 1 89 ? -2.451 -1.901 4.373 1.00 96.62 89 THR A N 1
ATOM 715 C CA . THR A 1 89 ? -2.717 -2.951 5.353 1.00 96.62 89 THR A CA 1
ATOM 716 C C . THR A 1 89 ? -2.774 -2.385 6.766 1.00 96.62 89 THR A C 1
ATOM 718 O O . THR A 1 89 ? -2.294 -1.282 7.014 1.00 96.62 89 THR A O 1
ATOM 721 N N . ASP A 1 90 ? -3.361 -3.132 7.696 1.00 95.69 90 ASP A N 1
ATOM 722 C CA . ASP A 1 90 ? -3.289 -2.818 9.120 1.00 95.69 90 ASP A CA 1
ATOM 723 C C . ASP A 1 90 ? -2.070 -3.438 9.816 1.00 95.69 90 ASP A C 1
ATOM 725 O O . ASP A 1 90 ? -1.331 -4.238 9.234 1.00 95.69 90 ASP A O 1
ATOM 729 N N . ASP A 1 91 ? -1.894 -3.059 11.081 1.00 93.19 91 ASP A N 1
ATOM 730 C CA . ASP A 1 91 ? -0.785 -3.458 11.948 1.00 93.19 91 ASP A CA 1
ATOM 731 C C . ASP A 1 91 ? -0.747 -4.966 12.270 1.00 93.19 91 ASP A C 1
ATOM 733 O O . ASP A 1 91 ? 0.301 -5.474 12.658 1.00 93.19 91 ASP A O 1
ATOM 737 N N . ASN A 1 92 ? -1.846 -5.711 12.085 1.00 92.88 92 ASN A N 1
ATOM 738 C CA . ASN A 1 92 ? -1.897 -7.159 12.339 1.00 92.88 92 ASN A CA 1
ATOM 739 C C . ASN A 1 92 ? -1.485 -8.001 11.125 1.00 92.88 92 ASN A C 1
ATOM 741 O O . ASN A 1 92 ? -1.586 -9.231 11.156 1.00 92.88 92 ASN A O 1
ATOM 745 N N . ASN A 1 93 ? -1.054 -7.375 10.031 1.00 90.31 93 ASN A N 1
ATOM 746 C CA . ASN A 1 93 ? -0.583 -8.113 8.871 1.00 90.31 93 ASN A CA 1
ATOM 747 C C . ASN A 1 93 ? 0.666 -8.930 9.220 1.00 90.31 93 ASN A C 1
ATOM 749 O O . ASN A 1 93 ? 1.610 -8.421 9.823 1.00 90.31 93 ASN A O 1
ATOM 753 N N . HIS A 1 94 ? 0.701 -10.195 8.797 1.00 88.12 94 HIS A N 1
ATOM 754 C CA . HIS A 1 94 ? 1.801 -11.097 9.136 1.00 88.12 94 HIS A CA 1
ATOM 755 C C . HIS A 1 94 ? 3.172 -10.569 8.690 1.00 88.12 94 HIS A C 1
ATOM 757 O O . HIS A 1 94 ? 4.158 -10.819 9.373 1.00 88.12 94 HIS A O 1
ATOM 763 N N . TYR A 1 95 ? 3.260 -9.796 7.603 1.00 86.56 95 TYR A N 1
ATOM 764 C CA . TYR A 1 95 ? 4.535 -9.235 7.152 1.00 86.56 95 TYR A CA 1
ATOM 765 C C . TYR A 1 95 ? 5.009 -8.095 8.049 1.00 86.56 95 TYR A C 1
ATOM 767 O O . TYR A 1 95 ? 6.210 -7.908 8.204 1.00 86.56 95 TYR A O 1
ATOM 775 N N . VAL A 1 96 ? 4.079 -7.370 8.673 1.00 86.06 96 VAL A N 1
ATOM 776 C CA . VAL A 1 96 ? 4.396 -6.304 9.630 1.00 86.06 96 VAL A CA 1
ATOM 777 C C . VAL A 1 96 ? 4.987 -6.900 10.902 1.00 86.06 96 VAL A C 1
ATOM 779 O O . VAL A 1 96 ? 5.953 -6.365 11.423 1.00 86.06 96 VAL A O 1
ATOM 782 N N . SER A 1 97 ? 4.488 -8.056 11.350 1.00 80.94 97 SER A N 1
ATOM 783 C CA . SER A 1 97 ? 5.009 -8.738 12.546 1.00 80.94 97 SER A CA 1
ATOM 784 C C . SER A 1 97 ? 6.456 -9.246 12.432 1.00 80.94 97 SER A C 1
ATOM 786 O O . SER A 1 97 ? 7.029 -9.680 13.430 1.00 80.94 97 SER A O 1
ATOM 788 N N . LEU A 1 98 ? 7.035 -9.231 11.227 1.00 77.75 98 LEU A N 1
ATOM 789 C CA . LEU A 1 98 ? 8.412 -9.657 10.961 1.00 77.75 98 LEU A CA 1
ATOM 790 C C . LEU A 1 98 ? 9.423 -8.497 10.986 1.00 77.75 98 LEU A C 1
ATOM 792 O O . LEU A 1 98 ? 10.617 -8.752 10.818 1.00 77.75 98 LEU A O 1
ATOM 796 N N . LEU A 1 99 ? 8.952 -7.255 11.146 1.00 74.44 99 LEU A N 1
ATOM 797 C CA . LEU A 1 99 ? 9.752 -6.027 11.201 1.00 74.44 99 LEU A CA 1
ATOM 798 C C . LEU A 1 99 ? 9.947 -5.568 12.649 1.00 74.44 99 LEU A C 1
ATOM 800 O O . LEU A 1 99 ? 11.064 -5.087 12.943 1.00 74.44 99 LEU A O 1
#

Solvent-accessible surface area (backbone atoms only — not comparable to full-atom values): 6018 Å² total; per-residue (Å²): 126,73,62,81,74,79,83,43,96,61,91,47,70,66,55,54,52,27,49,54,55,50,47,60,54,45,58,75,77,44,75,62,81,47,72,48,79,45,77,37,77,93,74,60,32,61,28,40,36,39,25,17,64,51,32,76,77,67,32,58,68,56,48,49,54,52,50,50,54,61,60,70,70,53,66,86,88,51,63,58,72,60,69,90,36,53,42,79,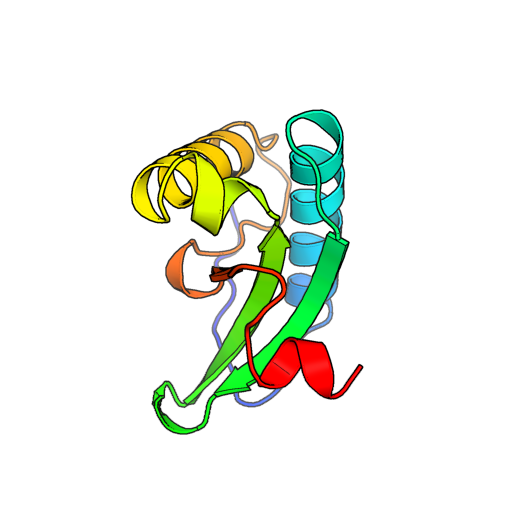37,36,75,84,39,74,75,58,74,74,111

Mean predicted aligned error: 6.06 Å